Protein AF-A0A9N8Z813-F1 (afdb_monomer_lite)

Radius of gyration: 17.28 Å; chains: 1; bounding box: 37×33×45 Å

Sequence (141 aa):
DFLEPFIKFIHELEGDTPLLSVAFFKLRQLEKLIHNNTEIPNIVITESLKLVEWRWDNFLYNPATIVAYKLDPRYCGETLNPKRWDAIIERELMYLAGPENEDQVLEEFAKFVGKIGRFSINHLWGSIKEKPYNWWNLVKA

Structure (mmCIF, N/CA/C/O backbone):
data_AF-A0A9N8Z813-F1
#
_entry.id   AF-A0A9N8Z813-F1
#
loop_
_atom_site.group_PDB
_atom_site.id
_atom_site.type_symbol
_atom_site.label_atom_id
_atom_site.label_alt_id
_atom_site.label_comp_id
_atom_site.label_asym_id
_atom_site.label_entity_id
_atom_site.label_seq_id
_atom_site.pdbx_PDB_ins_code
_atom_site.Cartn_x
_atom_site.Cartn_y
_atom_site.Cartn_z
_atom_site.occupancy
_atom_site.B_iso_or_equiv
_atom_site.auth_seq_id
_atom_site.auth_comp_id
_atom_site.auth_asym_id
_atom_site.auth_atom_id
_atom_site.pdbx_PDB_model_num
ATOM 1 N N . ASP A 1 1 ? 9.376 -12.275 -20.660 1.00 78.88 1 ASP A N 1
ATOM 2 C CA . ASP A 1 1 ? 8.208 -11.370 -20.626 1.00 78.88 1 ASP A CA 1
ATOM 3 C C . ASP A 1 1 ? 8.331 -10.239 -19.606 1.00 78.88 1 ASP A C 1
ATOM 5 O O . ASP A 1 1 ? 7.667 -10.238 -18.580 1.00 78.88 1 ASP A O 1
ATOM 9 N N . PHE A 1 2 ? 9.156 -9.224 -19.893 1.00 84.25 2 PHE A N 1
ATOM 10 C CA . PHE A 1 2 ? 9.321 -8.052 -19.012 1.00 84.25 2 PHE A CA 1
ATOM 11 C C . PHE A 1 2 ? 8.017 -7.259 -18.799 1.00 84.25 2 PHE A C 1
ATOM 13 O O . PHE A 1 2 ? 7.781 -6.738 -17.714 1.00 84.25 2 PHE A O 1
ATOM 20 N N . LEU A 1 3 ? 7.160 -7.185 -19.823 1.00 85.56 3 LEU A N 1
ATOM 21 C CA . LEU A 1 3 ? 5.929 -6.386 -19.799 1.00 85.56 3 LEU A CA 1
ATOM 22 C C . LEU A 1 3 ? 4.744 -7.086 -19.122 1.00 85.56 3 LEU A C 1
ATOM 24 O O . LEU A 1 3 ? 3.780 -6.425 -18.743 1.00 85.56 3 LEU A O 1
ATOM 28 N N . GLU A 1 4 ? 4.791 -8.405 -18.948 1.00 90.62 4 GLU A N 1
ATOM 29 C CA . GLU A 1 4 ? 3.656 -9.174 -18.428 1.00 90.62 4 GLU A CA 1
ATOM 30 C C . GLU A 1 4 ? 3.189 -8.708 -17.030 1.00 90.62 4 GLU A C 1
ATOM 32 O O . GLU A 1 4 ? 1.980 -8.528 -16.848 1.00 90.62 4 GLU A O 1
ATOM 37 N N . PRO A 1 5 ? 4.077 -8.424 -16.053 1.00 90.31 5 PRO A N 1
ATOM 38 C CA . PRO A 1 5 ? 3.664 -7.899 -14.750 1.00 90.31 5 PRO A CA 1
ATOM 39 C C . PRO A 1 5 ? 2.928 -6.553 -14.830 1.00 90.31 5 PRO A C 1
ATOM 41 O O . PRO A 1 5 ? 2.019 -6.302 -14.040 1.00 90.31 5 PRO A O 1
ATOM 44 N N . PHE A 1 6 ? 3.282 -5.702 -15.797 1.00 87.56 6 PHE A N 1
ATOM 45 C CA . PHE A 1 6 ? 2.635 -4.404 -16.008 1.00 87.56 6 PHE A CA 1
ATOM 46 C C . PHE A 1 6 ? 1.229 -4.575 -16.555 1.00 87.56 6 PHE A C 1
ATOM 48 O O . PHE A 1 6 ? 0.292 -3.965 -16.048 1.00 87.56 6 PHE A O 1
ATOM 55 N N . ILE A 1 7 ? 1.084 -5.432 -17.567 1.00 89.12 7 ILE A N 1
ATOM 56 C CA . ILE A 1 7 ? -0.208 -5.730 -18.184 1.00 89.12 7 ILE A CA 1
ATOM 57 C C . ILE A 1 7 ? -1.161 -6.276 -17.122 1.00 89.12 7 ILE A C 1
ATOM 59 O O . ILE A 1 7 ? -2.281 -5.783 -17.010 1.00 89.12 7 ILE A O 1
ATOM 63 N N . LYS A 1 8 ? -0.705 -7.228 -16.296 1.00 90.38 8 LYS A N 1
ATOM 64 C CA . LYS A 1 8 ? -1.503 -7.769 -15.185 1.00 90.38 8 LYS A CA 1
ATOM 65 C C . LYS A 1 8 ? -1.945 -6.673 -14.217 1.00 90.38 8 LYS A C 1
ATOM 67 O O . LYS A 1 8 ? -3.119 -6.610 -13.879 1.00 90.38 8 LYS A O 1
ATOM 72 N N . PHE A 1 9 ? -1.033 -5.790 -13.812 1.00 88.69 9 PHE A N 1
ATOM 73 C CA . PHE A 1 9 ? -1.371 -4.707 -12.891 1.00 88.69 9 PHE A CA 1
ATOM 74 C C . PHE A 1 9 ? -2.375 -3.706 -13.484 1.00 88.69 9 PHE A C 1
ATOM 76 O O . PHE A 1 9 ? -3.289 -3.285 -12.785 1.00 88.69 9 PHE A O 1
ATOM 83 N N . ILE A 1 10 ? -2.253 -3.359 -14.769 1.00 85.44 10 ILE A N 1
ATOM 84 C CA . ILE A 1 10 ? -3.210 -2.471 -15.449 1.00 85.44 10 ILE A CA 1
ATOM 85 C C . ILE A 1 10 ? -4.608 -3.099 -15.476 1.00 85.44 10 ILE A C 1
ATOM 87 O O . ILE A 1 10 ? -5.557 -2.452 -15.051 1.00 85.44 10 ILE A O 1
ATOM 91 N N . HIS A 1 11 ? -4.724 -4.367 -15.882 1.00 88.25 11 HIS A N 1
ATOM 92 C CA . HIS A 1 11 ? -6.019 -5.062 -15.921 1.00 88.25 11 HIS A CA 1
ATOM 93 C C . HIS A 1 11 ? -6.675 -5.147 -14.542 1.00 88.25 11 HIS A C 1
ATOM 95 O O . HIS A 1 11 ? -7.892 -5.072 -14.419 1.00 88.25 11 HIS A O 1
ATOM 101 N N . GLU A 1 12 ? -5.875 -5.315 -13.492 1.00 87.19 12 GLU A N 1
ATOM 102 C CA . GLU A 1 12 ? -6.387 -5.289 -12.129 1.00 87.19 12 GLU A CA 1
ATOM 103 C C . GLU A 1 12 ? -6.941 -3.908 -11.766 1.00 87.19 12 GLU A C 1
ATOM 105 O O . GLU A 1 12 ? -8.053 -3.837 -11.252 1.00 87.19 12 GLU A O 1
ATOM 110 N N . LEU A 1 13 ? -6.213 -2.824 -12.064 1.00 82.88 13 LEU A N 1
ATOM 111 C CA . LEU A 1 13 ? -6.672 -1.450 -11.813 1.00 82.88 13 LEU A CA 1
ATOM 112 C C . LEU A 1 13 ? -7.941 -1.083 -12.598 1.00 82.88 13 LEU A C 1
ATOM 114 O O . LEU A 1 13 ? -8.716 -0.256 -12.127 1.00 82.88 13 LEU A O 1
ATOM 118 N N . GLU A 1 14 ? -8.133 -1.666 -13.780 1.00 83.94 14 GLU A N 1
ATOM 119 C CA . GLU A 1 14 ? -9.321 -1.476 -14.623 1.00 83.94 14 GLU A CA 1
ATOM 120 C C . GLU A 1 14 ? -10.521 -2.329 -14.181 1.00 83.94 14 GLU A C 1
ATOM 122 O O . GLU A 1 14 ? -11.638 -2.100 -14.642 1.00 83.94 14 GLU A O 1
ATOM 127 N N . GLY A 1 15 ? -10.309 -3.315 -13.308 1.00 83.69 15 GLY A N 1
ATOM 128 C CA . GLY A 1 15 ? -11.372 -4.174 -12.799 1.00 83.69 15 GLY A CA 1
ATOM 129 C C . GLY A 1 15 ? -12.198 -3.530 -11.680 1.00 83.69 15 GLY A C 1
ATOM 130 O O . GLY A 1 15 ? -11.774 -2.593 -11.012 1.00 83.69 15 GLY A O 1
ATOM 131 N N . ASP A 1 16 ? -13.358 -4.120 -11.386 1.00 80.00 16 ASP A N 1
ATOM 132 C CA . ASP A 1 16 ? -14.289 -3.627 -10.353 1.00 80.00 16 ASP A CA 1
ATOM 133 C C . ASP A 1 16 ? -13.877 -3.977 -8.906 1.00 80.00 16 ASP A C 1
ATOM 135 O O . ASP A 1 16 ? -14.613 -3.737 -7.945 1.00 80.00 16 ASP A O 1
ATOM 139 N N . THR A 1 17 ? -12.711 -4.600 -8.716 1.00 79.75 17 THR A N 1
ATOM 140 C CA . THR A 1 17 ? -12.252 -5.017 -7.384 1.00 79.75 17 THR A CA 1
ATOM 141 C C . THR A 1 17 ? -11.606 -3.836 -6.654 1.00 79.75 17 THR A C 1
ATOM 143 O O . THR A 1 17 ? -10.763 -3.152 -7.231 1.00 79.75 17 THR A O 1
ATOM 146 N N . PRO A 1 18 ? -11.908 -3.597 -5.363 1.00 74.19 18 PRO A N 1
ATOM 147 C CA . PRO A 1 18 ? -11.244 -2.544 -4.604 1.00 74.19 18 PRO A CA 1
ATOM 148 C C . PRO A 1 18 ? -9.764 -2.887 -4.384 1.00 74.19 18 PRO A C 1
ATOM 150 O O . PRO A 1 18 ? -9.422 -3.800 -3.629 1.00 74.19 18 PRO A O 1
ATOM 153 N N . LEU A 1 19 ? -8.875 -2.132 -5.033 1.00 81.50 19 LEU A N 1
ATOM 154 C CA . LEU A 1 19 ? -7.426 -2.372 -5.028 1.00 81.50 19 LEU A CA 1
ATOM 155 C C . LEU A 1 19 ? -6.606 -1.233 -4.424 1.00 81.50 19 LEU A C 1
ATOM 157 O O . LEU A 1 19 ? -5.383 -1.238 -4.543 1.00 81.50 19 LEU A O 1
ATOM 161 N N . LEU A 1 20 ? -7.243 -0.274 -3.752 1.00 84.56 20 LEU A N 1
ATOM 162 C CA . LEU A 1 20 ? -6.564 0.926 -3.262 1.00 84.56 20 LEU A CA 1
ATOM 163 C C . LEU A 1 20 ? -5.350 0.600 -2.370 1.00 84.56 20 LEU A C 1
ATOM 165 O O . LEU A 1 20 ? -4.276 1.163 -2.561 1.00 84.56 20 LEU A O 1
ATOM 169 N N . SER A 1 21 ? -5.473 -0.383 -1.470 1.00 85.56 21 SER A N 1
ATOM 170 C CA . SER A 1 21 ? -4.353 -0.846 -0.637 1.00 85.56 21 SER A CA 1
ATOM 171 C C . SER A 1 21 ? -3.293 -1.636 -1.415 1.00 85.56 21 SER A C 1
ATOM 173 O O . SER A 1 21 ? -2.132 -1.676 -1.024 1.00 85.56 21 SER A O 1
ATOM 175 N N . VAL A 1 22 ? -3.663 -2.263 -2.531 1.00 87.38 22 VAL A N 1
ATOM 176 C CA . VAL A 1 22 ? -2.774 -3.097 -3.355 1.00 87.38 22 VAL A CA 1
ATOM 177 C C . VAL A 1 22 ? -1.964 -2.246 -4.335 1.00 87.38 22 VAL A C 1
ATOM 179 O O . VAL A 1 22 ? -0.819 -2.582 -4.643 1.00 87.38 22 VAL A O 1
ATOM 182 N N . ALA A 1 23 ? -2.540 -1.139 -4.808 1.00 88.00 23 ALA A N 1
ATOM 183 C CA . ALA A 1 23 ? -1.985 -0.311 -5.869 1.00 88.00 23 ALA A CA 1
ATOM 184 C C . ALA A 1 23 ? -0.586 0.221 -5.529 1.00 88.00 23 ALA A C 1
ATOM 186 O O . ALA A 1 23 ? 0.333 0.094 -6.339 1.00 88.00 23 ALA A O 1
ATOM 187 N N . PHE A 1 24 ? -0.393 0.737 -4.309 1.00 88.38 24 PHE A N 1
ATOM 188 C CA . PHE A 1 24 ? 0.922 1.195 -3.854 1.00 88.38 24 PHE A CA 1
ATOM 189 C C . PHE A 1 24 ? 1.953 0.063 -3.870 1.00 88.38 24 PHE A C 1
ATOM 191 O O . PHE A 1 24 ? 3.037 0.208 -4.436 1.00 88.38 24 PHE A O 1
ATOM 198 N N . PHE A 1 25 ? 1.606 -1.079 -3.277 1.00 88.38 25 PHE A N 1
ATOM 199 C CA . PHE A 1 25 ? 2.511 -2.216 -3.159 1.00 88.38 25 PHE A CA 1
ATOM 200 C C . PHE A 1 25 ? 2.942 -2.754 -4.524 1.00 88.38 25 PHE A C 1
ATOM 202 O O . PHE A 1 25 ? 4.138 -2.904 -4.772 1.00 88.38 25 PHE A O 1
ATOM 209 N N . LYS A 1 26 ? 1.986 -2.994 -5.431 1.00 89.62 26 LYS A N 1
ATOM 210 C CA . LYS A 1 26 ? 2.279 -3.513 -6.774 1.00 89.62 26 LYS A CA 1
ATOM 211 C C . LYS A 1 26 ? 3.098 -2.538 -7.604 1.00 89.62 26 LYS A C 1
ATOM 213 O O . LYS A 1 26 ? 4.048 -2.966 -8.253 1.00 89.62 26 LYS A O 1
ATOM 218 N N . LEU A 1 27 ? 2.824 -1.236 -7.515 1.00 89.94 27 LEU A N 1
ATOM 219 C CA . LEU A 1 27 ? 3.647 -0.235 -8.192 1.00 89.94 27 LEU A CA 1
ATOM 220 C C . LEU A 1 27 ? 5.107 -0.283 -7.709 1.00 89.94 27 LEU A C 1
ATOM 222 O O . LEU A 1 27 ? 6.022 -0.285 -8.529 1.00 89.94 27 LEU A O 1
ATOM 226 N N . ARG A 1 28 ? 5.340 -0.398 -6.394 1.00 90.06 28 ARG A N 1
ATOM 227 C CA . ARG A 1 28 ? 6.700 -0.516 -5.835 1.00 90.06 28 ARG A CA 1
ATOM 228 C C . ARG A 1 28 ? 7.367 -1.850 -6.175 1.00 90.06 28 ARG A C 1
ATOM 230 O O . ARG A 1 28 ? 8.588 -1.906 -6.299 1.00 90.06 28 ARG A O 1
ATOM 237 N N . GLN A 1 29 ? 6.599 -2.925 -6.354 1.00 90.44 29 GLN A N 1
ATOM 238 C CA . GLN A 1 29 ? 7.128 -4.187 -6.877 1.00 90.44 29 GLN A CA 1
ATOM 239 C C . GLN A 1 29 ? 7.560 -4.065 -8.342 1.00 90.44 29 GLN A C 1
ATOM 241 O O . GLN A 1 29 ? 8.639 -4.547 -8.683 1.00 90.44 29 GLN A O 1
ATOM 246 N N . LEU A 1 30 ? 6.766 -3.397 -9.187 1.00 91.19 30 LEU A N 1
ATOM 247 C CA . LEU A 1 30 ? 7.130 -3.131 -10.582 1.00 91.19 30 LEU A CA 1
ATOM 248 C C . LEU A 1 30 ? 8.390 -2.269 -10.673 1.00 91.19 30 LEU A C 1
ATOM 250 O O . LEU A 1 30 ? 9.301 -2.605 -11.420 1.00 91.19 30 LEU A O 1
ATOM 254 N N . GLU A 1 31 ? 8.489 -1.215 -9.863 1.00 92.00 31 GLU A N 1
ATOM 255 C CA . GLU A 1 31 ? 9.688 -0.374 -9.779 1.00 92.00 31 GLU A CA 1
ATOM 256 C C . GLU A 1 31 ? 10.945 -1.191 -9.446 1.00 92.00 31 GLU A C 1
ATOM 258 O O . GLU A 1 31 ? 11.952 -1.100 -10.147 1.00 92.00 31 GLU A O 1
ATOM 263 N N . LYS A 1 32 ? 10.872 -2.056 -8.423 1.00 91.88 32 LYS A N 1
ATOM 264 C CA . LYS A 1 32 ? 11.971 -2.966 -8.058 1.00 91.88 32 LYS A CA 1
ATOM 265 C C . LYS A 1 32 ? 12.316 -3.937 -9.188 1.00 91.88 32 LYS A C 1
ATOM 267 O O . LYS A 1 32 ? 13.493 -4.198 -9.421 1.00 91.88 32 LYS A O 1
ATOM 272 N N . LEU A 1 33 ? 11.310 -4.471 -9.881 1.00 92.31 33 LEU A N 1
ATOM 273 C CA . LEU A 1 33 ? 11.505 -5.380 -11.012 1.00 92.31 33 LEU A CA 1
ATOM 274 C C . LEU A 1 33 ? 12.234 -4.688 -12.168 1.00 92.31 33 LEU A C 1
ATOM 276 O O . LEU A 1 33 ? 13.135 -5.286 -12.747 1.00 92.31 33 LEU A O 1
ATOM 280 N N . ILE A 1 34 ? 11.881 -3.436 -12.476 1.00 92.06 34 ILE A N 1
ATOM 281 C CA . ILE A 1 34 ? 12.568 -2.629 -13.494 1.00 92.06 34 ILE A CA 1
ATOM 282 C C . ILE A 1 34 ? 14.016 -2.384 -13.085 1.00 92.06 34 ILE A C 1
ATOM 284 O O . ILE A 1 34 ? 14.924 -2.626 -13.873 1.00 92.06 34 ILE A O 1
ATOM 288 N N . HIS A 1 35 ? 14.225 -1.922 -11.850 1.00 90.56 35 HIS A N 1
ATOM 289 C CA . HIS A 1 35 ? 15.544 -1.537 -11.358 1.00 90.56 35 HIS A CA 1
ATOM 290 C C . HIS A 1 35 ? 16.533 -2.708 -11.347 1.00 90.56 35 HIS A C 1
ATOM 292 O O . HIS A 1 35 ? 17.712 -2.529 -11.636 1.00 90.56 35 HIS A O 1
ATOM 298 N N . ASN A 1 36 ? 16.044 -3.911 -11.044 1.00 90.94 36 ASN A N 1
ATOM 299 C CA . ASN A 1 36 ? 16.864 -5.116 -10.952 1.00 90.94 36 ASN A CA 1
ATOM 300 C C . ASN A 1 36 ? 17.002 -5.868 -12.288 1.00 90.94 36 ASN A C 1
ATOM 302 O O . ASN A 1 36 ? 17.638 -6.921 -12.317 1.00 90.94 36 ASN A O 1
ATOM 306 N N . ASN A 1 37 ? 16.386 -5.392 -13.376 1.00 89.00 37 ASN A N 1
ATOM 307 C CA . ASN A 1 37 ? 16.447 -6.086 -14.657 1.00 89.00 37 ASN A CA 1
ATOM 308 C C . ASN A 1 37 ? 17.816 -5.884 -15.325 1.00 89.00 37 ASN A C 1
ATOM 310 O O . ASN A 1 37 ? 18.245 -4.755 -15.544 1.00 89.00 37 ASN A O 1
ATOM 314 N N . THR A 1 38 ? 18.483 -6.981 -15.680 1.00 89.50 38 THR A N 1
ATOM 315 C CA . THR A 1 38 ? 19.791 -6.973 -16.357 1.00 89.50 38 THR A CA 1
ATOM 316 C C . THR A 1 38 ? 19.721 -7.436 -17.814 1.00 89.50 38 THR A C 1
ATOM 318 O O . THR A 1 38 ? 20.741 -7.457 -18.500 1.00 89.50 38 THR A O 1
ATOM 321 N N . GLU A 1 39 ? 18.538 -7.828 -18.290 1.00 92.06 39 GLU A N 1
ATOM 322 C CA . GLU A 1 39 ? 18.328 -8.456 -19.599 1.00 92.06 39 GLU A CA 1
ATOM 323 C C . GLU A 1 39 ? 17.875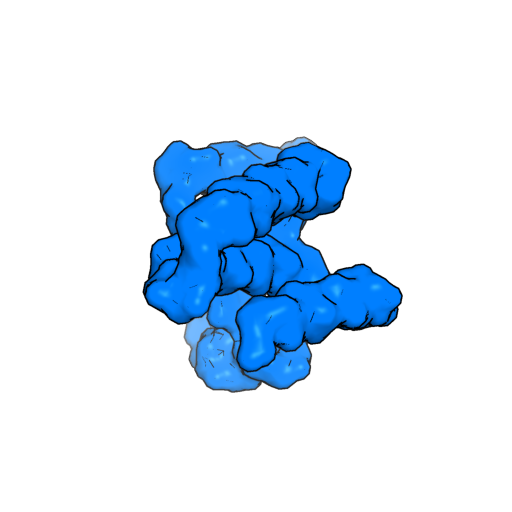 -7.463 -20.677 1.00 92.06 39 GLU A C 1
ATOM 325 O O . GLU A 1 39 ? 17.975 -7.758 -21.869 1.00 92.06 39 GLU A O 1
ATOM 330 N N . ILE A 1 40 ? 17.375 -6.287 -20.284 1.00 89.88 40 ILE A N 1
ATOM 331 C CA . ILE A 1 40 ? 16.892 -5.255 -21.207 1.00 89.88 40 ILE A CA 1
ATOM 332 C C . ILE A 1 40 ? 17.840 -4.047 -21.270 1.00 89.88 40 ILE A C 1
ATOM 334 O O . ILE A 1 40 ? 18.562 -3.766 -20.313 1.00 89.88 40 ILE A O 1
ATOM 338 N N . PRO A 1 41 ? 17.834 -3.282 -22.378 1.00 93.81 41 PRO A N 1
ATOM 339 C CA . PRO A 1 41 ? 18.670 -2.094 -22.501 1.00 93.81 41 PRO A CA 1
ATOM 340 C C . PRO A 1 41 ? 18.377 -1.044 -21.422 1.00 93.81 41 PRO A C 1
ATOM 342 O O . PRO A 1 41 ? 17.216 -0.738 -21.147 1.00 93.81 41 PRO A O 1
ATOM 345 N N . ASN A 1 42 ? 19.423 -0.394 -20.902 1.00 91.50 42 ASN A N 1
ATOM 346 C CA . ASN A 1 42 ? 19.298 0.659 -19.883 1.00 91.50 42 ASN A CA 1
ATOM 347 C C . ASN A 1 42 ? 18.330 1.785 -20.270 1.00 91.50 42 ASN A C 1
ATOM 349 O O . ASN A 1 42 ? 17.640 2.315 -19.407 1.00 91.50 42 ASN A O 1
ATOM 353 N N . ILE A 1 43 ? 18.232 2.129 -21.559 1.00 92.81 43 ILE A N 1
ATOM 354 C CA . ILE A 1 43 ? 17.268 3.135 -22.025 1.00 92.81 43 ILE A CA 1
ATOM 355 C C . ILE A 1 43 ? 15.820 2.721 -21.720 1.00 92.81 43 ILE A C 1
ATOM 357 O O . ILE A 1 43 ? 15.022 3.545 -21.287 1.00 92.81 43 ILE A O 1
ATOM 361 N N . VAL A 1 44 ? 15.495 1.432 -21.860 1.00 91.00 44 VAL A N 1
ATOM 362 C CA . VAL A 1 44 ? 14.166 0.892 -21.546 1.00 91.00 44 VAL A CA 1
ATOM 363 C C . VAL A 1 44 ? 13.917 0.940 -20.039 1.00 91.00 44 VAL A C 1
ATOM 365 O O . VAL A 1 44 ? 12.820 1.305 -19.623 1.00 91.00 44 VAL A O 1
ATOM 368 N N . ILE A 1 45 ? 14.934 0.641 -19.221 1.00 91.19 45 ILE A N 1
ATOM 369 C CA . ILE A 1 45 ? 14.868 0.762 -17.754 1.00 91.19 45 ILE A CA 1
ATOM 370 C C . ILE A 1 45 ? 14.550 2.209 -17.361 1.00 91.19 45 ILE A C 1
ATOM 372 O O . ILE A 1 45 ? 13.592 2.452 -16.630 1.00 91.19 45 ILE A O 1
ATOM 376 N N . THR A 1 46 ? 15.314 3.176 -17.878 1.00 92.31 46 THR A N 1
ATOM 377 C CA . THR A 1 46 ? 15.140 4.599 -17.559 1.00 92.31 46 THR A CA 1
ATOM 378 C C . THR A 1 46 ? 13.750 5.107 -17.934 1.00 92.31 46 THR A C 1
ATOM 380 O O . THR A 1 46 ? 13.090 5.730 -17.105 1.00 92.31 46 THR A O 1
ATOM 383 N N . GLU A 1 47 ? 13.277 4.826 -19.149 1.00 91.69 47 GLU A N 1
ATOM 384 C CA . GLU A 1 47 ? 11.946 5.268 -19.580 1.00 91.69 47 GLU A CA 1
ATOM 385 C C . GLU A 1 47 ? 10.824 4.576 -18.791 1.00 91.69 47 GLU A C 1
ATOM 387 O O . GLU A 1 47 ? 9.835 5.212 -18.428 1.00 91.69 47 GLU A O 1
ATOM 392 N N . SER A 1 48 ? 11.000 3.302 -18.431 1.00 90.31 48 SER A N 1
ATOM 393 C CA . SER A 1 48 ? 10.029 2.582 -17.598 1.00 90.31 48 SER A CA 1
ATOM 394 C C . SER A 1 48 ? 9.931 3.173 -16.188 1.00 90.31 48 SER A C 1
ATOM 396 O O . SER A 1 48 ? 8.826 3.323 -15.670 1.00 90.31 48 SER A O 1
ATOM 398 N N . LEU A 1 49 ? 11.056 3.557 -15.572 1.00 91.44 49 LEU A N 1
ATOM 399 C CA . LEU A 1 49 ? 11.054 4.211 -14.257 1.00 91.44 49 LEU A CA 1
ATOM 400 C C . LEU A 1 49 ? 10.364 5.580 -14.302 1.00 91.44 49 LEU A C 1
ATOM 402 O O . LEU A 1 49 ? 9.526 5.855 -13.447 1.00 91.44 49 LEU A O 1
ATOM 406 N N . LYS A 1 50 ? 10.615 6.388 -15.342 1.00 91.38 50 LYS A N 1
ATOM 407 C CA . LYS A 1 50 ? 9.901 7.664 -15.541 1.00 91.38 50 LYS A CA 1
ATOM 408 C C . LYS A 1 50 ? 8.390 7.466 -15.648 1.00 91.38 50 LYS A C 1
ATOM 410 O O . LYS A 1 50 ? 7.623 8.250 -15.098 1.00 91.38 50 LYS A O 1
ATOM 415 N N . LEU A 1 51 ? 7.943 6.418 -16.342 1.00 86.81 51 LEU A N 1
ATOM 416 C CA . LEU A 1 51 ? 6.517 6.097 -16.444 1.00 86.81 51 LEU A CA 1
ATOM 417 C C . LEU A 1 51 ? 5.920 5.676 -15.096 1.00 86.81 51 LEU A C 1
ATOM 419 O O . LEU A 1 51 ? 4.794 6.064 -14.787 1.00 86.81 51 LEU A O 1
ATOM 423 N N . VAL A 1 52 ? 6.657 4.906 -14.290 1.00 88.06 52 VAL A N 1
ATOM 424 C CA . VAL A 1 52 ? 6.247 4.527 -12.927 1.00 88.06 52 VAL A CA 1
ATOM 425 C C . VAL A 1 52 ? 6.098 5.760 -12.036 1.00 88.06 52 VAL A C 1
ATOM 427 O O . VAL A 1 52 ? 5.076 5.896 -11.361 1.00 88.06 52 VAL A O 1
ATOM 430 N N . GLU A 1 53 ? 7.070 6.673 -12.065 1.00 89.38 53 GLU A N 1
ATOM 431 C CA . GLU A 1 53 ? 7.015 7.950 -11.343 1.00 89.38 53 GLU A CA 1
ATOM 432 C C . GLU A 1 53 ? 5.835 8.804 -11.813 1.00 89.38 53 GLU A C 1
ATOM 434 O O . GLU A 1 53 ? 5.018 9.236 -11.004 1.00 89.38 53 GLU A O 1
ATOM 439 N N . TRP A 1 54 ? 5.657 8.957 -13.126 1.00 88.56 54 TRP A N 1
ATOM 440 C CA . TRP A 1 54 ? 4.537 9.713 -13.681 1.00 88.56 54 TRP A CA 1
ATOM 441 C C . TRP A 1 54 ? 3.179 9.131 -13.268 1.00 88.56 54 TRP A C 1
ATOM 443 O O . TRP A 1 54 ? 2.274 9.878 -12.889 1.00 88.56 54 TRP A O 1
ATOM 453 N N . ARG A 1 55 ? 3.025 7.799 -13.294 1.00 84.12 55 ARG A N 1
ATOM 454 C CA . ARG A 1 55 ? 1.803 7.120 -12.830 1.00 84.12 55 ARG A CA 1
ATOM 455 C C . ARG A 1 55 ? 1.560 7.327 -11.342 1.00 84.12 55 ARG A C 1
ATOM 457 O O . ARG A 1 55 ? 0.407 7.499 -10.944 1.00 84.12 55 ARG A O 1
ATOM 464 N N . TRP A 1 56 ? 2.620 7.314 -10.536 1.00 87.75 56 TRP A N 1
ATOM 465 C CA . TRP A 1 56 ? 2.532 7.658 -9.125 1.00 87.75 56 TRP A CA 1
ATOM 466 C C . TRP A 1 56 ? 1.987 9.075 -8.960 1.00 87.75 56 TRP A C 1
ATOM 468 O O . TRP A 1 56 ? 0.901 9.235 -8.416 1.00 87.75 56 TRP A O 1
ATOM 478 N N . ASP A 1 57 ? 2.673 10.071 -9.508 1.00 86.94 57 ASP A N 1
ATOM 479 C CA . ASP A 1 57 ? 2.373 11.479 -9.247 1.00 86.94 57 ASP A CA 1
ATOM 480 C C . ASP A 1 57 ? 1.023 11.938 -9.816 1.00 86.94 57 ASP A C 1
ATOM 482 O O . ASP A 1 57 ? 0.378 12.803 -9.229 1.00 86.94 57 ASP A O 1
ATOM 486 N N . ASN A 1 58 ? 0.572 11.363 -10.937 1.00 84.50 58 ASN A N 1
ATOM 487 C CA . ASN A 1 58 ? -0.615 11.852 -11.650 1.00 84.50 58 ASN A CA 1
ATOM 488 C C . ASN A 1 58 ? -1.895 11.046 -11.388 1.00 84.50 58 ASN A C 1
ATOM 490 O O . ASN A 1 58 ? -2.980 11.544 -11.677 1.00 84.50 58 ASN A O 1
ATOM 494 N N . PHE A 1 59 ? -1.798 9.810 -10.886 1.00 77.38 59 PHE A N 1
ATOM 495 C CA . PHE A 1 59 ? -2.972 8.930 -10.749 1.00 77.38 59 PHE A CA 1
ATOM 496 C C . PHE A 1 59 ? -3.067 8.239 -9.395 1.00 77.38 59 PHE A C 1
ATOM 498 O O . PHE A 1 59 ? -4.161 8.119 -8.852 1.00 77.38 59 PHE A O 1
ATOM 505 N N . LEU A 1 60 ? -1.949 7.736 -8.866 1.00 80.44 60 LEU A N 1
ATOM 506 C CA . LEU A 1 60 ? -1.969 6.860 -7.689 1.00 80.44 60 LEU A CA 1
ATOM 507 C C . LEU A 1 60 ? -1.656 7.589 -6.380 1.00 80.44 60 LEU A C 1
ATOM 509 O O . LEU A 1 60 ? -2.044 7.110 -5.308 1.00 80.44 60 LEU A O 1
ATOM 513 N N . TYR A 1 61 ? -0.964 8.728 -6.449 1.00 83.44 61 TYR A N 1
ATOM 514 C CA . TYR A 1 61 ? -0.649 9.541 -5.289 1.00 83.44 61 TYR A CA 1
ATOM 515 C C . TYR A 1 61 ? -1.914 10.206 -4.753 1.00 83.44 61 TYR A C 1
ATOM 517 O O . TYR A 1 61 ? -2.380 11.237 -5.229 1.00 83.44 61 TYR A O 1
ATOM 525 N N . ASN A 1 62 ? -2.451 9.585 -3.713 1.00 86.00 62 ASN A N 1
ATOM 526 C CA . ASN A 1 62 ? -3.494 10.118 -2.863 1.00 86.00 62 ASN A CA 1
ATOM 527 C C . ASN A 1 62 ? -3.171 9.651 -1.432 1.00 86.00 62 ASN A C 1
ATOM 529 O O . ASN A 1 62 ? -2.864 8.465 -1.255 1.00 86.00 62 ASN A O 1
ATOM 533 N N . PRO A 1 63 ? -3.201 10.526 -0.409 1.00 87.56 63 PRO A N 1
ATOM 534 C CA . PRO A 1 63 ? -3.040 10.111 0.984 1.00 87.56 63 PRO A CA 1
ATOM 535 C C . PRO A 1 63 ? -3.925 8.915 1.367 1.00 87.56 63 PRO A C 1
ATOM 537 O O . PRO A 1 63 ? -3.445 8.000 2.034 1.00 87.56 63 PRO A O 1
ATOM 540 N N . ALA A 1 64 ? -5.149 8.833 0.835 1.00 87.69 64 ALA A N 1
ATOM 541 C CA . ALA A 1 64 ? -6.047 7.696 1.020 1.00 87.69 64 ALA A CA 1
ATOM 542 C C . ALA A 1 64 ? -5.455 6.364 0.520 1.00 87.69 64 ALA A C 1
ATOM 544 O O . ALA A 1 64 ? -5.675 5.327 1.142 1.00 87.69 64 ALA A O 1
ATOM 545 N N . THR A 1 65 ? -4.653 6.369 -0.552 1.00 89.50 65 THR A N 1
ATOM 546 C CA . THR A 1 65 ? -3.916 5.183 -1.030 1.00 89.50 65 THR A CA 1
ATOM 547 C C . THR A 1 65 ? -2.923 4.692 0.023 1.00 89.50 65 THR A C 1
ATOM 549 O O . THR A 1 65 ? -2.827 3.494 0.294 1.00 89.50 65 THR A O 1
ATOM 552 N N . ILE A 1 66 ? -2.191 5.621 0.645 1.00 91.38 66 ILE A N 1
ATOM 553 C CA . ILE A 1 66 ? -1.197 5.307 1.677 1.00 91.38 66 ILE A CA 1
ATOM 554 C C . ILE A 1 66 ? -1.881 4.825 2.957 1.00 91.38 66 ILE A C 1
ATOM 556 O O . ILE A 1 66 ? -1.458 3.821 3.530 1.00 91.38 66 ILE A O 1
ATOM 560 N N . VAL A 1 67 ? -2.966 5.486 3.370 1.00 92.00 67 VAL A N 1
ATOM 561 C CA . VAL A 1 67 ? -3.794 5.069 4.509 1.00 92.00 67 VAL A CA 1
ATOM 562 C C . VAL A 1 67 ? -4.361 3.670 4.272 1.00 92.00 67 VAL A C 1
ATOM 564 O O . VAL A 1 67 ? -4.207 2.801 5.125 1.00 92.00 67 VAL A O 1
ATOM 567 N N . ALA A 1 68 ? -4.935 3.402 3.097 1.00 90.56 68 ALA A N 1
ATOM 568 C CA . ALA A 1 68 ? -5.469 2.086 2.755 1.00 90.56 68 ALA A CA 1
ATOM 569 C C . ALA A 1 68 ? -4.386 0.997 2.789 1.00 90.56 68 ALA A C 1
ATOM 571 O O . ALA A 1 68 ? -4.623 -0.087 3.315 1.00 90.56 68 ALA A O 1
ATOM 572 N N . TYR A 1 69 ? -3.187 1.277 2.269 1.00 91.38 69 TYR A N 1
ATOM 573 C CA . TYR A 1 69 ? -2.055 0.348 2.347 1.00 91.38 69 TYR A CA 1
ATOM 574 C C . TYR A 1 69 ? -1.596 0.107 3.793 1.00 91.38 69 TYR A C 1
ATOM 576 O O . TYR A 1 69 ? -1.286 -1.026 4.169 1.00 91.38 69 TYR A O 1
ATOM 584 N N . LYS A 1 70 ? -1.582 1.157 4.623 1.00 92.12 70 LYS A N 1
ATOM 585 C CA . LYS A 1 70 ? -1.215 1.066 6.040 1.00 92.12 70 LYS A CA 1
ATOM 586 C C . LYS A 1 70 ? -2.230 0.258 6.850 1.00 92.12 70 LYS A C 1
ATOM 588 O O . LYS A 1 70 ? -1.819 -0.528 7.699 1.00 92.12 70 LYS A O 1
ATOM 593 N N . LEU A 1 71 ? -3.521 0.438 6.576 1.00 90.31 71 LEU A N 1
ATOM 594 C CA . LEU A 1 71 ? -4.634 -0.205 7.280 1.00 90.31 71 LEU A CA 1
ATOM 595 C C . LEU A 1 71 ? -5.007 -1.593 6.739 1.00 90.31 71 LEU A C 1
ATOM 597 O O . LEU A 1 71 ? -5.921 -2.224 7.265 1.00 90.31 71 LEU A O 1
ATOM 601 N N . ASP A 1 72 ? -4.343 -2.089 5.697 1.00 89.19 72 ASP A N 1
ATOM 602 C CA . ASP A 1 72 ? -4.564 -3.444 5.195 1.00 89.19 72 ASP A CA 1
ATOM 603 C C . ASP A 1 72 ? -3.757 -4.458 6.025 1.00 89.19 72 ASP A C 1
ATOM 605 O O . ASP A 1 72 ? -2.524 -4.421 5.977 1.00 89.19 72 ASP A O 1
ATOM 609 N N . PRO A 1 73 ? -4.394 -5.404 6.744 1.00 87.62 73 PRO A N 1
ATOM 610 C CA . PRO A 1 73 ? -3.689 -6.370 7.584 1.00 87.62 73 PRO A CA 1
ATOM 611 C C . PRO A 1 73 ? -2.693 -7.254 6.829 1.00 87.62 73 PRO A C 1
ATOM 613 O O . PRO A 1 73 ? -1.759 -7.769 7.441 1.00 87.62 73 PRO A O 1
ATOM 616 N N . ARG A 1 74 ? -2.851 -7.408 5.504 1.00 86.44 74 ARG A N 1
ATOM 617 C CA . ARG A 1 74 ? -1.901 -8.152 4.660 1.00 86.44 74 ARG A CA 1
ATOM 618 C C . ARG A 1 74 ? -0.538 -7.486 4.577 1.00 86.44 74 ARG A C 1
ATOM 620 O O . ARG A 1 74 ? 0.451 -8.179 4.367 1.00 86.44 74 ARG A O 1
ATOM 627 N N . TYR A 1 75 ? -0.508 -6.159 4.669 1.00 87.81 75 TYR A N 1
ATOM 628 C CA . TYR A 1 75 ? 0.681 -5.369 4.379 1.00 87.81 75 TYR A CA 1
ATOM 629 C C . TYR A 1 75 ? 1.130 -4.513 5.557 1.00 87.81 75 TYR A C 1
ATOM 631 O O . TYR A 1 75 ? 2.325 -4.344 5.757 1.00 87.81 75 TYR A O 1
ATOM 639 N N . CYS A 1 76 ? 0.202 -3.938 6.324 1.00 88.38 76 CYS A N 1
ATOM 640 C CA . CYS A 1 76 ? 0.482 -3.072 7.475 1.00 88.38 76 CYS A CA 1
ATOM 641 C C . CYS A 1 76 ? 1.454 -1.912 7.172 1.00 88.38 76 CYS A C 1
ATOM 643 O O . CYS A 1 76 ? 2.170 -1.427 8.056 1.00 88.38 76 CYS A O 1
ATOM 645 N N . GLY A 1 77 ? 1.511 -1.468 5.913 1.00 88.50 77 GLY A N 1
ATOM 646 C CA . GLY A 1 77 ? 2.475 -0.468 5.469 1.00 88.50 77 GLY A CA 1
ATOM 647 C C . GLY A 1 77 ? 3.939 -0.932 5.462 1.00 88.50 77 GLY A C 1
ATOM 648 O O . GLY A 1 77 ? 4.807 -0.083 5.621 1.00 88.50 77 GLY A O 1
ATOM 649 N N . GLU A 1 78 ? 4.232 -2.229 5.306 1.00 87.25 78 GLU A N 1
ATOM 650 C CA . GLU A 1 78 ? 5.582 -2.823 5.413 1.00 87.25 78 GLU A CA 1
ATOM 651 C C . GLU A 1 78 ? 6.671 -2.072 4.627 1.00 87.25 78 GLU A C 1
ATOM 653 O O . GLU A 1 78 ? 7.795 -1.936 5.103 1.00 87.25 78 GLU A O 1
ATOM 658 N N . THR A 1 79 ? 6.354 -1.541 3.441 1.00 87.44 79 THR A N 1
ATOM 659 C CA . THR A 1 79 ? 7.328 -0.806 2.613 1.00 87.44 79 THR A CA 1
ATOM 660 C C . THR A 1 79 ? 7.258 0.717 2.760 1.00 87.44 79 THR A C 1
ATOM 662 O O . THR A 1 79 ? 7.889 1.434 1.980 1.00 87.44 79 THR A O 1
ATOM 665 N N . LEU A 1 80 ? 6.477 1.243 3.706 1.00 89.50 80 LEU A N 1
ATOM 666 C CA . LEU A 1 80 ? 6.419 2.677 3.980 1.00 89.50 80 LEU A CA 1
ATOM 667 C C . LEU A 1 80 ? 7.600 3.094 4.854 1.00 89.50 80 LEU A C 1
ATOM 669 O O . LEU A 1 80 ? 7.897 2.468 5.864 1.00 89.50 80 LEU A O 1
ATOM 673 N N . ASN A 1 81 ? 8.241 4.205 4.492 1.00 88.62 81 ASN A N 1
ATOM 674 C CA . ASN A 1 81 ? 9.157 4.904 5.386 1.00 88.62 81 ASN A CA 1
ATOM 675 C C . ASN A 1 81 ? 8.343 5.673 6.449 1.00 88.62 81 ASN A C 1
ATOM 677 O O . ASN A 1 81 ? 7.705 6.665 6.079 1.00 88.62 81 ASN A O 1
ATOM 681 N N . PRO A 1 82 ? 8.392 5.288 7.739 1.00 84.94 82 PRO A N 1
ATOM 682 C CA . PRO A 1 82 ? 7.565 5.908 8.777 1.00 84.94 82 PRO A CA 1
ATOM 683 C C . PRO A 1 82 ? 7.815 7.419 8.896 1.00 84.94 82 PRO A C 1
ATOM 685 O O . PRO A 1 82 ? 6.884 8.218 8.873 1.00 84.94 82 PRO A O 1
ATOM 688 N N . LYS A 1 83 ? 9.087 7.848 8.828 1.00 87.62 83 LYS A N 1
ATOM 689 C CA . LYS A 1 83 ? 9.480 9.271 8.903 1.00 87.62 83 LYS A CA 1
ATOM 690 C C . LYS A 1 83 ? 8.872 10.136 7.799 1.00 87.62 83 LYS A C 1
ATOM 692 O O . LYS A 1 83 ? 8.777 11.347 7.960 1.00 87.62 83 LYS A O 1
ATOM 697 N N . ARG A 1 84 ? 8.535 9.532 6.656 1.00 88.06 84 ARG A N 1
ATOM 698 C CA . ARG A 1 84 ? 7.932 10.233 5.518 1.00 88.06 84 ARG A CA 1
ATOM 699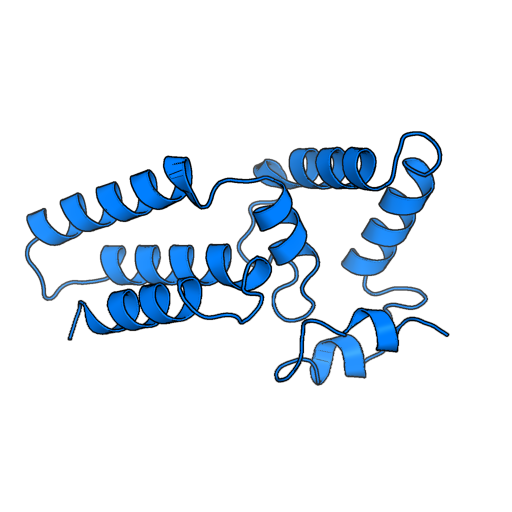 C C . ARG A 1 84 ? 6.408 10.226 5.592 1.00 88.06 84 ARG A C 1
ATOM 701 O O . ARG A 1 84 ? 5.795 11.197 5.164 1.00 88.06 84 ARG A O 1
ATOM 708 N N . TRP A 1 85 ? 5.814 9.128 6.055 1.00 90.56 85 TRP A N 1
ATOM 709 C CA . TRP A 1 85 ? 4.394 8.856 5.839 1.00 90.56 85 TRP A CA 1
ATOM 710 C C . TRP A 1 85 ? 3.528 8.972 7.088 1.00 90.56 85 TRP A C 1
ATOM 712 O O . TRP A 1 85 ? 2.355 9.283 6.924 1.00 90.56 85 TRP A O 1
ATOM 722 N N . ASP A 1 86 ? 4.061 8.783 8.297 1.00 91.12 86 ASP A N 1
ATOM 723 C CA . ASP A 1 86 ? 3.238 8.718 9.515 1.00 91.12 86 ASP A CA 1
ATOM 724 C C . ASP A 1 86 ? 2.439 10.010 9.727 1.00 91.12 86 ASP A C 1
ATOM 726 O O . ASP A 1 86 ? 1.219 9.959 9.826 1.00 91.12 86 ASP A O 1
ATOM 730 N N . ALA A 1 87 ? 3.083 11.177 9.633 1.00 92.25 87 ALA A N 1
ATOM 731 C CA . ALA A 1 87 ? 2.396 12.466 9.764 1.00 92.25 87 ALA A CA 1
ATOM 732 C C . ALA A 1 87 ? 1.323 12.703 8.680 1.00 92.25 87 ALA A C 1
ATOM 734 O O . ALA A 1 87 ? 0.326 13.379 8.924 1.00 92.25 87 ALA A O 1
ATOM 735 N N . ILE A 1 88 ? 1.515 12.157 7.472 1.00 92.50 88 ILE A N 1
ATOM 736 C CA . ILE A 1 88 ? 0.529 12.251 6.383 1.00 92.50 88 ILE A CA 1
ATOM 737 C C . ILE A 1 88 ? -0.650 11.317 6.668 1.00 92.50 88 ILE A C 1
ATOM 739 O O . ILE A 1 88 ? -1.795 11.717 6.492 1.00 92.50 88 ILE A O 1
ATOM 743 N N . ILE A 1 89 ? -0.370 10.093 7.124 1.00 94.19 89 ILE A N 1
ATOM 744 C CA . ILE A 1 89 ? -1.380 9.093 7.481 1.00 94.19 89 ILE A CA 1
ATOM 745 C C . ILE A 1 89 ? -2.235 9.595 8.639 1.00 94.19 89 ILE A C 1
ATOM 747 O O . ILE A 1 89 ? -3.453 9.584 8.527 1.00 94.19 89 ILE A O 1
ATOM 751 N N . GLU A 1 90 ? -1.616 10.054 9.725 1.00 94.62 90 GLU A N 1
ATOM 752 C CA . GLU A 1 90 ? -2.324 10.574 10.897 1.00 94.62 90 GLU A CA 1
ATOM 753 C C . GLU A 1 90 ? -3.214 11.756 10.514 1.00 94.62 90 GLU A C 1
ATOM 755 O O . GLU A 1 90 ? -4.396 11.774 10.851 1.00 94.62 90 GLU A O 1
ATOM 760 N N . ARG A 1 91 ? -2.682 12.705 9.732 1.00 94.44 91 ARG A N 1
ATOM 761 C CA . ARG A 1 91 ? -3.456 13.846 9.236 1.00 94.44 91 ARG A CA 1
ATOM 762 C C . ARG A 1 91 ? -4.659 13.421 8.402 1.00 94.44 91 ARG A C 1
ATOM 764 O O . ARG A 1 91 ? -5.740 13.975 8.577 1.00 94.44 91 ARG A O 1
ATOM 771 N N . GLU A 1 92 ? -4.472 12.472 7.494 1.00 94.94 92 GLU A N 1
ATOM 772 C CA . GLU A 1 92 ? -5.553 11.981 6.644 1.00 94.94 92 GLU A CA 1
ATOM 773 C C . GLU A 1 92 ? -6.601 11.211 7.459 1.00 94.94 92 GLU A C 1
ATOM 775 O O . GLU A 1 92 ? -7.794 11.380 7.237 1.00 94.94 92 GLU A O 1
ATOM 780 N N . LEU A 1 93 ? -6.184 10.416 8.449 1.00 94.69 93 LEU A N 1
ATOM 781 C CA . LEU A 1 93 ? -7.097 9.720 9.359 1.00 94.69 93 LEU A CA 1
ATOM 782 C C . LEU A 1 93 ? -7.956 10.696 10.165 1.00 94.69 93 LEU A C 1
ATOM 784 O O . LEU A 1 93 ? -9.168 10.509 10.226 1.00 94.69 93 LEU A O 1
ATOM 788 N N . MET A 1 94 ? -7.347 11.739 10.736 1.00 95.44 94 MET A N 1
ATOM 789 C CA . MET A 1 94 ? -8.066 12.804 11.444 1.00 95.44 94 MET A CA 1
ATOM 790 C C . MET A 1 94 ? -9.069 13.502 10.521 1.00 95.44 94 MET A C 1
ATOM 792 O O . MET A 1 94 ? -10.245 13.622 10.855 1.00 95.44 94 MET A O 1
ATOM 796 N N . TYR A 1 95 ? -8.632 13.871 9.312 1.00 93.81 95 TYR A N 1
ATOM 797 C CA . TYR A 1 95 ? -9.497 14.494 8.311 1.00 93.81 95 TYR A CA 1
ATOM 798 C C . TYR A 1 95 ? -10.706 13.617 7.945 1.00 93.81 95 TYR A C 1
ATOM 800 O O . TYR A 1 95 ? -11.829 14.114 7.879 1.00 93.81 95 TYR A O 1
ATOM 808 N N . LEU A 1 96 ? -10.491 12.314 7.737 1.00 90.94 96 LEU A N 1
ATOM 809 C CA . LEU A 1 96 ? -11.546 11.359 7.386 1.00 90.94 96 LEU A CA 1
ATOM 810 C C . LEU A 1 96 ? -12.491 11.046 8.554 1.00 90.94 96 LEU A C 1
ATOM 812 O O . LEU A 1 96 ? -13.663 10.751 8.322 1.00 90.94 96 LEU A O 1
ATOM 816 N N . ALA A 1 97 ? -11.991 11.069 9.791 1.00 92.69 97 ALA A N 1
ATOM 817 C CA . ALA A 1 97 ? -12.778 10.786 10.988 1.00 92.69 97 ALA A CA 1
ATOM 818 C C . ALA A 1 97 ? -13.664 11.965 11.419 1.00 92.69 97 ALA A C 1
ATOM 820 O O . ALA A 1 97 ? -14.683 11.749 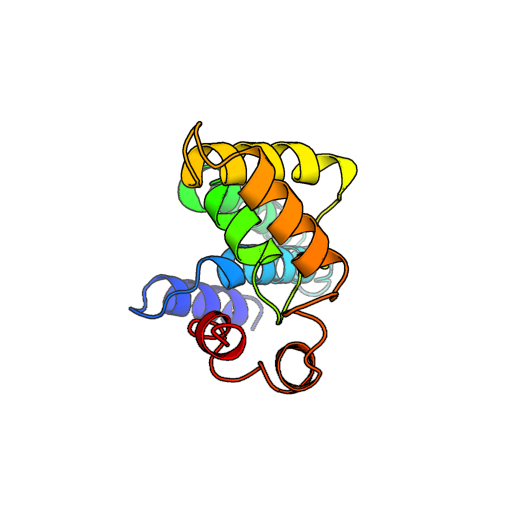12.075 1.00 92.69 97 ALA A O 1
ATOM 821 N N . GLY A 1 98 ? -13.290 13.186 11.035 1.00 94.50 98 GLY A N 1
ATOM 822 C CA . GLY A 1 98 ? -13.957 14.416 11.443 1.00 94.50 98 GLY A CA 1
ATOM 823 C C . GLY A 1 98 ? -13.393 14.987 12.755 1.00 94.50 98 GLY A C 1
ATOM 824 O O . GLY A 1 98 ? -12.872 14.226 13.577 1.00 94.50 98 GLY A O 1
ATOM 825 N N . PRO A 1 99 ? -13.501 16.315 12.972 1.00 93.25 99 PRO A N 1
ATOM 826 C CA . PRO A 1 99 ? -12.872 17.012 14.101 1.00 93.25 99 PRO A CA 1
ATOM 827 C C . PRO A 1 99 ? -13.238 16.449 15.479 1.00 93.25 99 PRO A C 1
ATOM 829 O O . PRO A 1 99 ? -12.441 16.480 16.409 1.00 93.25 99 PRO A O 1
ATOM 832 N N . GLU A 1 100 ? -14.454 15.931 15.630 1.00 95.44 100 GLU A N 1
ATOM 833 C CA . GLU A 1 100 ? -14.959 15.374 16.882 1.00 95.44 100 GLU A CA 1
ATOM 834 C C . GLU A 1 100 ? -14.372 13.998 17.237 1.00 95.44 100 GLU A C 1
ATOM 836 O O . GLU A 1 100 ? -14.500 13.565 18.381 1.00 95.44 100 GLU A O 1
ATOM 841 N N . ASN A 1 101 ? -13.720 13.323 16.283 1.00 96.44 101 ASN A N 1
ATOM 842 C CA . ASN A 1 101 ? -13.204 11.962 16.438 1.00 96.44 101 ASN A CA 1
ATOM 843 C C . ASN A 1 101 ? -11.674 11.866 16.285 1.00 96.44 101 ASN A C 1
ATOM 845 O O . ASN A 1 101 ? -11.152 10.751 16.257 1.00 96.44 101 ASN A O 1
ATOM 849 N N . GLU A 1 102 ? -10.950 12.987 16.170 1.00 95.19 102 GLU A N 1
ATOM 850 C CA . GLU A 1 102 ? -9.503 13.004 15.880 1.00 95.19 102 GLU A CA 1
ATOM 851 C C . GLU A 1 102 ? -8.688 12.190 16.899 1.00 95.19 102 GLU A C 1
ATOM 853 O O . GLU A 1 102 ? -7.936 11.288 16.525 1.00 95.19 102 GLU A O 1
ATOM 858 N N . ASP A 1 103 ? -8.899 12.424 18.195 1.00 95.88 103 ASP A N 1
ATOM 859 C CA . ASP A 1 103 ? -8.189 11.690 19.250 1.00 95.88 103 ASP A CA 1
ATOM 860 C C . ASP A 1 103 ? -8.535 10.194 19.230 1.00 95.88 103 ASP A C 1
ATOM 862 O O . ASP A 1 103 ? -7.660 9.330 19.337 1.00 95.88 103 ASP A O 1
ATOM 866 N N . GLN A 1 104 ? -9.818 9.873 19.038 1.00 96.25 104 GLN A N 1
ATOM 867 C CA . GLN A 1 104 ? -10.295 8.494 19.034 1.00 96.25 104 GLN A CA 1
ATOM 868 C C . GLN A 1 104 ? -9.748 7.709 17.836 1.00 96.25 104 GLN A C 1
ATOM 870 O O . GLN A 1 104 ? -9.369 6.544 17.985 1.00 96.25 104 GLN A O 1
ATOM 875 N N . VAL A 1 105 ? -9.689 8.316 16.644 1.00 95.69 105 VAL A N 1
ATOM 876 C CA . VAL A 1 105 ? -9.154 7.635 15.458 1.00 95.69 105 VAL A CA 1
ATOM 877 C C . VAL A 1 105 ? -7.656 7.380 15.596 1.00 95.69 105 VAL A C 1
ATOM 879 O O . VAL A 1 105 ? -7.199 6.301 15.215 1.00 95.69 105 VAL A O 1
ATOM 882 N N . LEU A 1 106 ? -6.897 8.305 16.193 1.00 96.31 106 LEU A N 1
ATOM 883 C CA . LEU A 1 106 ? -5.469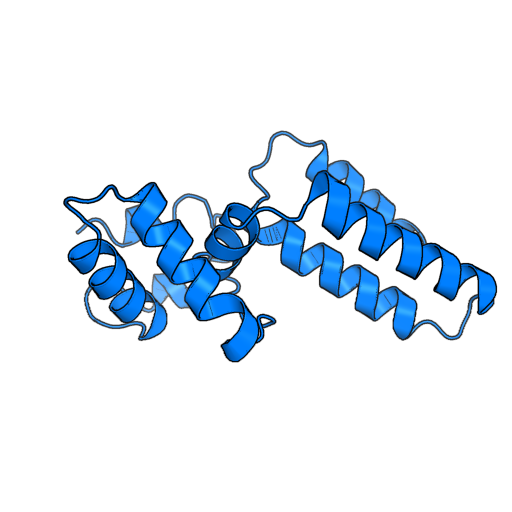 8.111 16.447 1.00 96.31 106 LEU A CA 1
ATOM 884 C C . LEU A 1 106 ? -5.216 7.040 17.513 1.00 96.31 106 LEU A C 1
ATOM 886 O O . LEU A 1 106 ? -4.325 6.206 17.341 1.00 96.31 106 LEU A O 1
ATOM 890 N N . GLU A 1 107 ? -6.024 6.997 18.575 1.00 96.06 107 GLU A N 1
ATOM 891 C CA . GLU A 1 107 ? -5.945 5.938 19.585 1.00 96.06 107 GLU A CA 1
ATOM 892 C C . GLU A 1 107 ? -6.214 4.558 18.962 1.00 96.06 107 GLU A C 1
ATOM 894 O O . GLU A 1 107 ? -5.459 3.603 19.167 1.00 96.06 107 GLU A O 1
ATOM 899 N N . GLU A 1 108 ? -7.269 4.442 18.154 1.00 94.56 108 GLU A N 1
ATOM 900 C CA . GLU A 1 108 ? -7.604 3.196 17.465 1.00 94.56 108 GLU A CA 1
ATOM 901 C C . GLU A 1 108 ? -6.559 2.803 16.420 1.00 94.56 108 GLU A C 1
ATOM 903 O O . GLU A 1 108 ? -6.225 1.621 16.291 1.00 94.56 108 GLU A O 1
ATOM 908 N N . PHE A 1 109 ? -5.978 3.778 15.724 1.00 94.44 109 PHE A N 1
ATOM 909 C CA . PHE A 1 109 ? -4.868 3.548 14.812 1.00 94.44 109 PHE A CA 1
ATOM 910 C C . PHE A 1 109 ? -3.623 3.031 15.545 1.00 94.44 109 PHE A C 1
ATOM 912 O O . PHE A 1 109 ? -3.022 2.044 15.113 1.00 94.44 109 PHE A O 1
ATOM 919 N N . ALA A 1 110 ? -3.273 3.610 16.696 1.00 94.44 110 ALA A N 1
ATOM 920 C CA . ALA A 1 110 ? -2.173 3.130 17.527 1.00 94.44 110 ALA A CA 1
ATOM 921 C C . ALA A 1 110 ? -2.417 1.694 18.019 1.00 94.44 110 ALA A C 1
ATOM 923 O O . ALA A 1 110 ? -1.507 0.860 17.971 1.00 94.44 110 ALA A O 1
ATOM 924 N N . LYS A 1 111 ? -3.655 1.358 18.418 1.00 94.44 111 LYS A N 1
ATOM 925 C CA . LYS A 1 111 ? -4.029 -0.018 18.787 1.00 94.44 111 LYS A CA 1
ATOM 926 C C . LYS A 1 111 ? -3.901 -0.987 17.610 1.00 94.44 111 LYS A C 1
ATOM 928 O O . LYS A 1 111 ? -3.421 -2.105 17.805 1.00 94.44 111 LYS A O 1
ATOM 933 N N . PHE A 1 112 ? -4.295 -0.568 16.406 1.00 92.44 112 PHE A N 1
ATOM 934 C CA . PHE A 1 112 ? -4.147 -1.358 15.182 1.00 92.44 112 PHE A CA 1
ATOM 935 C C . PHE A 1 112 ? -2.672 -1.638 14.875 1.00 92.44 112 PHE A C 1
ATOM 937 O O . PHE A 1 112 ? -2.290 -2.797 14.715 1.00 92.44 112 PHE A O 1
ATOM 944 N N . VAL A 1 113 ? -1.827 -0.601 14.865 1.00 90.81 113 VAL A N 1
ATOM 945 C CA . VAL A 1 113 ? -0.382 -0.727 14.604 1.00 90.81 113 VAL A CA 1
ATOM 946 C C . VAL A 1 113 ? 0.301 -1.586 15.669 1.00 90.81 113 VAL A C 1
ATOM 948 O O . VAL A 1 113 ? 1.113 -2.450 15.337 1.00 90.81 113 VAL A O 1
ATOM 951 N N . GLY A 1 114 ? -0.060 -1.392 16.939 1.00 91.62 114 GLY A N 1
ATOM 952 C CA . GLY A 1 114 ? 0.440 -2.183 18.061 1.00 91.62 114 GLY A CA 1
ATOM 953 C C . GLY A 1 114 ? -0.106 -3.611 18.115 1.00 91.62 114 GLY A C 1
ATOM 954 O O . GLY A 1 114 ? 0.411 -4.418 18.884 1.00 91.62 114 GLY A O 1
ATOM 955 N N . LYS A 1 115 ? -1.128 -3.941 17.312 1.00 91.44 115 LYS A N 1
ATOM 956 C CA . LYS A 1 115 ? -1.849 -5.225 17.348 1.00 91.44 115 LYS A CA 1
ATOM 957 C C . LYS A 1 115 ? -2.372 -5.559 18.751 1.00 91.44 115 LYS A C 1
ATOM 959 O O . LYS A 1 115 ? -2.298 -6.698 19.207 1.00 91.44 115 LYS A O 1
ATOM 964 N N . ILE A 1 116 ? -2.888 -4.549 19.450 1.00 92.06 116 ILE A N 1
ATOM 965 C CA . ILE A 1 116 ? -3.387 -4.653 20.829 1.00 92.06 116 ILE A CA 1
ATOM 966 C C . ILE A 1 116 ? -4.906 -4.461 20.902 1.00 92.06 116 ILE A C 1
ATOM 968 O O . ILE A 1 116 ? -5.560 -4.056 19.939 1.00 92.06 116 ILE A O 1
ATOM 972 N N . GLY A 1 117 ? -5.490 -4.774 22.063 1.00 89.81 117 GLY A N 1
ATOM 973 C CA . GLY A 1 117 ? -6.934 -4.670 22.286 1.00 89.81 117 GLY A CA 1
ATOM 974 C C . GLY A 1 117 ? -7.714 -5.554 21.311 1.00 89.81 117 GLY A C 1
ATOM 975 O O . GLY A 1 117 ? -7.372 -6.726 21.127 1.00 89.81 117 GLY A O 1
ATOM 976 N N . ARG A 1 118 ? -8.716 -4.980 20.631 1.00 87.38 118 ARG A N 1
ATOM 977 C CA . ARG A 1 118 ? -9.520 -5.674 19.604 1.00 87.38 118 ARG A CA 1
ATOM 978 C C . ARG A 1 118 ? -8.714 -6.158 18.396 1.00 87.38 118 ARG A C 1
ATOM 980 O O . ARG A 1 118 ? -9.171 -7.023 17.661 1.00 87.38 118 ARG A O 1
ATOM 987 N N . PHE A 1 119 ? -7.503 -5.640 18.210 1.00 89.38 119 PHE A N 1
ATOM 988 C CA . PHE A 1 119 ? -6.604 -6.046 17.137 1.00 89.38 119 PHE A CA 1
ATOM 989 C C . PHE A 1 119 ? -5.599 -7.122 17.567 1.00 89.38 119 PHE A C 1
ATOM 991 O O . PHE A 1 119 ? -4.751 -7.492 16.772 1.00 89.38 119 PHE A O 1
ATOM 998 N N . SER A 1 120 ? -5.674 -7.674 18.781 1.00 87.81 120 SER A N 1
ATOM 999 C CA . SER A 1 120 ? -4.807 -8.791 19.219 1.00 87.81 120 SER A CA 1
ATOM 1000 C C . SER A 1 120 ? -5.206 -10.160 18.646 1.00 87.81 120 SER A C 1
ATOM 1002 O O . SER A 1 120 ? -4.575 -11.183 18.903 1.00 87.81 120 SER A O 1
ATOM 1004 N N . ILE A 1 121 ? -6.273 -10.192 17.852 1.00 83.81 121 ILE A N 1
ATOM 1005 C CA . ILE A 1 121 ? -6.898 -11.406 17.353 1.00 83.81 121 ILE A CA 1
ATOM 1006 C C . ILE A 1 121 ? -6.014 -12.073 16.281 1.00 83.81 121 ILE A C 1
ATOM 1008 O O . ILE A 1 121 ? -5.884 -11.579 15.164 1.00 83.81 121 ILE A O 1
ATOM 1012 N N . ASN A 1 122 ? -5.442 -13.243 16.586 1.00 76.88 122 ASN A N 1
ATOM 1013 C CA . ASN A 1 122 ? -4.481 -13.935 15.707 1.00 76.88 122 ASN A CA 1
ATOM 1014 C C . ASN A 1 122 ? -4.998 -14.223 14.285 1.00 76.88 122 ASN A C 1
ATOM 1016 O O . ASN A 1 122 ? -4.228 -14.161 13.325 1.00 76.88 122 ASN A O 1
ATOM 1020 N N . HIS A 1 123 ? -6.290 -14.522 14.116 1.00 74.62 123 HIS A N 1
ATOM 1021 C CA . HIS A 1 123 ? -6.844 -14.813 12.789 1.00 74.62 123 HIS A CA 1
ATOM 1022 C C . HIS A 1 123 ? -6.890 -13.576 11.875 1.00 74.62 123 HIS A C 1
ATOM 1024 O O . HIS A 1 123 ? -6.794 -13.733 10.657 1.00 74.62 123 HIS A O 1
ATOM 1030 N N . LEU A 1 124 ? -6.947 -12.362 12.444 1.00 78.00 124 LEU A N 1
ATOM 1031 C CA . LEU A 1 124 ? -6.863 -11.100 11.699 1.00 78.00 124 LEU A CA 1
ATOM 1032 C C . LEU A 1 124 ? -5.524 -10.986 10.956 1.00 78.00 124 LEU A C 1
ATOM 1034 O O . LEU A 1 124 ? -5.472 -10.534 9.818 1.00 78.00 124 LEU A O 1
ATOM 1038 N N . TRP A 1 125 ? -4.439 -11.441 11.579 1.00 81.06 125 TRP A N 1
ATOM 1039 C CA . TRP A 1 125 ? -3.087 -11.276 11.039 1.00 81.06 125 TRP A CA 1
ATOM 1040 C C . TRP A 1 125 ? -2.560 -12.516 10.318 1.00 81.06 125 TRP A C 1
ATOM 1042 O O . TRP A 1 125 ? -1.708 -12.398 9.444 1.00 81.06 125 TRP A O 1
ATOM 1052 N N . GLY A 1 126 ? -3.048 -13.707 10.675 1.00 69.81 126 GLY A N 1
ATOM 1053 C CA . GLY A 1 126 ? -2.600 -14.965 10.075 1.00 69.81 126 GLY A CA 1
ATOM 1054 C C . GLY A 1 126 ? -3.418 -15.427 8.865 1.00 69.81 126 GLY A C 1
ATOM 1055 O O . GLY A 1 126 ? -2.863 -16.047 7.962 1.00 69.81 126 GLY A O 1
ATOM 1056 N N . SER A 1 127 ? -4.732 -15.157 8.838 1.00 64.81 127 SER A N 1
ATOM 1057 C CA . SER A 1 127 ? -5.673 -15.770 7.872 1.00 64.81 127 SER A CA 1
ATOM 1058 C C . SER A 1 127 ? -6.186 -14.809 6.796 1.00 64.81 127 SER A C 1
ATOM 1060 O O . SER A 1 127 ? -6.798 -15.234 5.817 1.00 64.81 127 SER A O 1
ATOM 1062 N N . ILE A 1 128 ? -5.926 -13.508 6.933 1.00 67.56 128 ILE A N 1
ATOM 1063 C CA . ILE A 1 128 ? -6.338 -12.516 5.939 1.00 67.56 128 ILE A CA 1
ATOM 1064 C C . ILE A 1 128 ? -5.351 -12.549 4.784 1.00 67.56 128 ILE A C 1
ATOM 1066 O O . ILE A 1 128 ? -4.384 -11.803 4.742 1.00 67.56 128 ILE A O 1
ATOM 1070 N N . LYS A 1 129 ? -5.590 -13.450 3.836 1.00 61.75 129 LYS A N 1
ATOM 1071 C CA . LYS A 1 129 ? -4.979 -13.399 2.50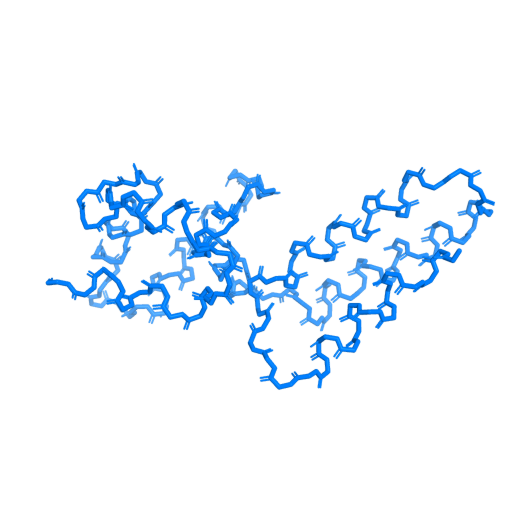0 1.00 61.75 129 LYS A CA 1
ATOM 1072 C C . LYS A 1 129 ? -6.029 -13.329 1.396 1.00 61.75 129 LYS A C 1
ATOM 1074 O O . LYS A 1 129 ? -5.767 -12.724 0.363 1.00 61.75 129 LYS A O 1
ATOM 1079 N N . GLU A 1 130 ? -7.226 -13.862 1.645 1.00 59.66 130 GLU A N 1
ATOM 1080 C CA . GLU A 1 130 ? -8.227 -14.074 0.594 1.00 59.66 130 GLU A CA 1
ATOM 1081 C C . GLU A 1 130 ? -9.275 -12.955 0.468 1.00 59.66 130 GLU A C 1
ATOM 1083 O O . GLU A 1 130 ? -9.707 -12.663 -0.643 1.00 59.66 130 GLU A O 1
ATOM 1088 N N . LYS A 1 131 ? -9.687 -12.296 1.566 1.00 64.75 131 LYS A N 1
ATOM 1089 C CA . LYS A 1 131 ? -10.729 -11.240 1.550 1.00 64.75 131 LYS A CA 1
ATOM 1090 C C . LYS A 1 131 ? -10.398 -10.068 2.487 1.00 64.75 131 LYS A C 1
ATOM 1092 O O . LYS A 1 131 ? -11.012 -9.920 3.542 1.00 64.75 131 LYS A O 1
ATOM 1097 N N . PRO A 1 132 ? -9.422 -9.225 2.120 1.00 66.88 132 PRO A N 1
ATOM 1098 C CA . PRO A 1 132 ? -8.959 -8.109 2.949 1.00 66.88 132 PRO A CA 1
ATOM 1099 C C . PRO A 1 132 ? -10.038 -7.042 3.161 1.00 66.88 132 PRO A C 1
ATOM 1101 O O . PRO A 1 132 ? -10.159 -6.497 4.244 1.00 66.88 132 PRO A O 1
ATOM 1104 N N . TYR A 1 133 ? -10.893 -6.790 2.174 1.00 64.94 133 TYR A N 1
ATOM 1105 C CA . TYR A 1 133 ? -11.885 -5.710 2.166 1.00 64.94 133 TYR A CA 1
ATOM 1106 C C . TYR A 1 133 ? -13.080 -5.928 3.113 1.00 64.94 133 TYR A C 1
ATOM 1108 O O . TYR A 1 133 ? -14.108 -5.304 2.932 1.00 64.94 133 TYR A O 1
ATOM 1116 N N . ASN A 1 134 ? -13.005 -6.849 4.073 1.00 70.94 134 ASN A N 1
ATOM 1117 C CA . ASN A 1 134 ? -14.027 -7.037 5.108 1.00 70.94 134 ASN A CA 1
ATOM 1118 C C . ASN A 1 134 ? -13.408 -7.345 6.477 1.00 70.94 134 ASN A C 1
ATOM 1120 O O . ASN A 1 134 ? -14.119 -7.756 7.396 1.00 70.94 134 ASN A O 1
ATOM 1124 N N . TRP A 1 135 ? -12.091 -7.159 6.625 1.00 77.12 135 TRP A N 1
ATOM 1125 C CA . TRP A 1 135 ? -11.370 -7.508 7.847 1.00 77.12 135 TRP A CA 1
ATOM 1126 C C . TRP A 1 135 ? -11.943 -6.804 9.078 1.00 77.12 135 TRP A C 1
ATOM 1128 O O . TRP A 1 135 ? -12.002 -7.389 10.156 1.00 77.12 135 TRP A O 1
ATOM 1138 N N . TRP A 1 136 ? -12.438 -5.575 8.911 1.00 77.75 136 TRP A N 1
ATOM 1139 C CA . TRP A 1 136 ? -13.013 -4.782 9.995 1.00 77.75 136 TRP A CA 1
ATOM 1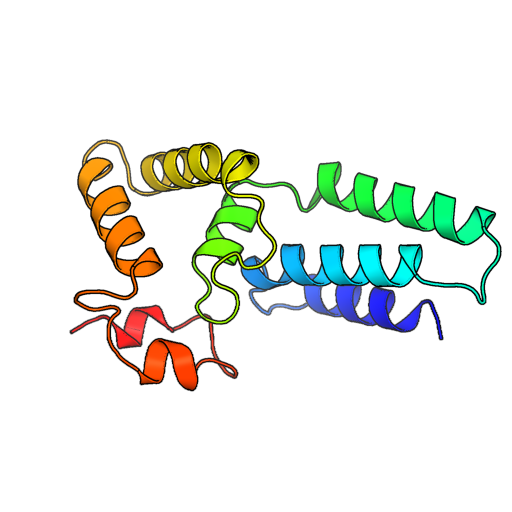140 C C . TRP A 1 136 ? -14.261 -5.424 10.612 1.00 77.75 136 TRP A C 1
ATOM 1142 O O . TRP A 1 136 ? -14.575 -5.160 11.767 1.00 77.75 136 TRP A O 1
ATOM 1152 N N . ASN A 1 137 ? -14.978 -6.290 9.885 1.00 78.06 137 ASN A N 1
ATOM 1153 C CA . ASN A 1 137 ? -16.112 -7.021 10.453 1.00 78.06 137 ASN A CA 1
ATOM 1154 C C . ASN A 1 137 ? -15.663 -8.088 11.462 1.00 78.06 137 ASN A C 1
ATOM 1156 O O . ASN A 1 137 ? -16.455 -8.472 12.311 1.00 78.06 137 ASN A O 1
ATOM 1160 N N . LEU A 1 138 ? -14.402 -8.528 11.410 1.00 74.44 138 LEU A N 1
ATOM 1161 C CA . LEU A 1 138 ? -13.836 -9.487 12.365 1.00 74.44 138 LEU A CA 1
ATOM 1162 C C . LEU A 1 138 ? -13.471 -8.836 13.707 1.00 74.44 138 LEU A C 1
ATOM 1164 O O . LEU A 1 138 ? -13.304 -9.541 14.696 1.00 74.44 138 LEU A O 1
ATOM 1168 N N . VAL A 1 139 ? -13.355 -7.503 13.748 1.00 74.56 139 VAL A N 1
ATOM 1169 C CA . VAL A 1 139 ? -13.053 -6.731 14.970 1.00 74.56 139 VAL A CA 1
ATOM 1170 C C . VAL A 1 139 ? -14.276 -5.997 15.535 1.00 74.56 139 VAL A C 1
ATOM 1172 O O . VAL A 1 139 ? -14.152 -5.295 16.538 1.00 74.56 139 VAL A O 1
ATOM 1175 N N . LYS A 1 140 ? -15.452 -6.144 14.904 1.00 67.62 140 LYS A N 1
ATOM 1176 C CA . LYS A 1 140 ? -16.750 -5.720 15.451 1.00 67.62 140 LYS A CA 1
ATOM 1177 C C . LYS A 1 140 ? -17.223 -6.778 16.454 1.00 67.62 140 LYS A C 1
ATOM 1179 O O . LYS A 1 140 ? -17.981 -7.671 16.087 1.00 67.62 140 LYS A O 1
ATOM 1184 N N . ALA A 1 141 ? -16.729 -6.699 17.683 1.00 54.44 141 ALA A N 1
ATOM 1185 C CA . ALA A 1 141 ? -17.250 -7.434 18.834 1.00 54.44 141 ALA A CA 1
ATOM 1186 C C . ALA A 1 141 ? -17.786 -6.436 19.861 1.00 54.44 141 ALA A C 1
ATOM 1188 O O . ALA A 1 141 ? -17.129 -5.380 20.024 1.00 54.44 141 ALA A O 1
#

Organism: NCBI:txid94023

Foldseek 3Di:
DLCVLVVVLVVVVVDPDPCLLVNVVSLVVNLVSLVPDPPDDVVVSVVSNVVSVVCCVPPNDDLVSQLSNCQQLARVSVVDDCVVNVVSNLVVQDVVLDVVCSVVSVVVSVCCSVCHDLSVDPCLNPVPPPCRPCSVVSSPD

Secondary structure (DSSP, 8-state):
-TTHHHHHHHHHHHSSS--HHHHHHHHHHHHHHHHT--SS-HHHHHHHHHHHHHHIIIII--HHHHHHHHH-TTTTTTT--HHHHHHHHHHHHHHHH-GGGHHHHHHHHHHHHHT-GGG--HHHHHSTTS-GGGGGGGS--

pLDDT: mean 86.79, std 8.19, range [54.44, 96.44]